Protein AF-A0A386JM61-F1 (afdb_monomer_lite)

InterPro domains:
  IPR005798 Cytochrome b/b6, C-terminal [PF00032] (65-115)
  IPR005798 Cytochrome b/b6, C-terminal [PS51003] (65-138)
  IPR005870 Cytochrome b6/f complex, subunit IV [PIRSF000033] (1-115)
  IPR005870 Cytochrome b6/f complex, subunit IV [TIGR01156] (1-115)
  IPR036150 Cytochrome b/b6, C-terminal domain superfamily [SSF81648] (3-118)
  IPR048260 Cytochrome b/b6, C-terminal domain, eukaryotic/bacterial [cd00290] (14-118)

pLDDT: mean 84.71, std 15.36, range [42.16, 97.81]

Organism: NCBI:txid2364992

Sequence (138 aa):
MAVTKKPDLSDPILRAKLAKGMGHNYYGEPAWPNDLLYMFPVVILGTFACVIGLAVLDPAVIGEPANPFATPLEILPEWYFYPVFQILRTVPNKLLGVVLMAGVPAGLLFVPFIECGWLPSDCFPLGEPSAYYFISKF

Secondary structure (DSSP, 8-state):
----BPP-TT-HHHHHHHTTT--TTSSBS-IIIIIIIIIHHHHHHHHHHHHHHHHHHSPPPP-PPP-TT---S-----GGGHHHHHHHHH-S-HHHHHHHHHHHHHHHHHHHHHH--SSTT--S-TTHHHHHHHHHH-

Radius of gyration: 24.18 Å; chains: 1; bounding box: 52×32×60 Å

Structure (mmCIF, N/CA/C/O backbone):
data_AF-A0A386JM61-F1
#
_entry.id   AF-A0A386JM61-F1
#
loop_
_atom_site.group_PDB
_atom_site.id
_atom_site.type_symbol
_atom_site.label_atom_id
_atom_site.label_alt_id
_atom_site.label_comp_id
_atom_site.label_asym_id
_atom_site.label_entity_id
_atom_site.label_seq_id
_atom_site.pdbx_PDB_ins_code
_atom_site.Cartn_x
_atom_site.Cartn_y
_atom_site.Cartn_z
_atom_site.occupancy
_atom_site.B_iso_or_equiv
_atom_site.auth_seq_id
_atom_site.auth_comp_id
_atom_site.auth_asym_id
_atom_site.auth_atom_id
_atom_site.pdbx_PDB_model_num
ATOM 1 N N . MET A 1 1 ? 11.712 -17.528 -27.535 1.00 56.19 1 MET A N 1
ATOM 2 C CA . MET A 1 1 ? 12.686 -16.419 -27.638 1.00 56.19 1 MET A CA 1
ATOM 3 C C . MET A 1 1 ? 11.899 -15.136 -27.804 1.00 56.19 1 MET A C 1
ATOM 5 O O . MET A 1 1 ? 11.079 -15.085 -28.712 1.00 56.19 1 MET A O 1
ATOM 9 N N . ALA A 1 2 ? 12.081 -14.164 -26.913 1.00 74.62 2 ALA A N 1
ATOM 10 C CA . ALA A 1 2 ? 11.389 -12.882 -26.993 1.00 74.62 2 ALA A CA 1
ATOM 11 C C . ALA A 1 2 ? 12.017 -11.965 -28.056 1.00 74.62 2 ALA A C 1
ATOM 13 O O . ALA A 1 2 ? 13.222 -12.037 -28.312 1.00 74.62 2 ALA A O 1
ATOM 14 N N . VAL A 1 3 ? 11.202 -11.108 -28.678 1.00 82.62 3 VAL A N 1
ATOM 15 C CA . VAL A 1 3 ? 11.671 -10.088 -29.626 1.00 82.62 3 VAL A CA 1
ATOM 16 C C . VAL A 1 3 ? 12.240 -8.924 -28.820 1.00 82.62 3 VAL A C 1
ATOM 18 O O . VAL A 1 3 ? 11.495 -8.080 -28.329 1.00 82.62 3 VAL A O 1
ATOM 21 N N . THR A 1 4 ? 13.563 -8.889 -28.666 1.00 87.50 4 THR A N 1
ATOM 22 C CA . THR A 1 4 ? 14.254 -7.844 -27.904 1.00 87.50 4 THR A CA 1
ATOM 23 C C . THR A 1 4 ? 14.953 -6.854 -28.834 1.00 87.50 4 THR A C 1
ATOM 25 O O . THR A 1 4 ? 15.740 -7.222 -29.709 1.00 87.50 4 THR A O 1
ATOM 28 N N . LYS A 1 5 ? 14.679 -5.560 -28.647 1.00 90.69 5 LYS A N 1
ATOM 29 C CA . LYS A 1 5 ? 15.377 -4.464 -29.327 1.00 90.69 5 LYS A CA 1
ATOM 30 C C . LYS A 1 5 ? 16.624 -4.084 -28.529 1.00 90.69 5 LYS A C 1
ATOM 32 O O . LYS A 1 5 ? 16.524 -3.746 -27.352 1.00 90.69 5 LYS A O 1
ATOM 37 N N . LYS A 1 6 ? 17.798 -4.091 -29.166 1.00 91.25 6 LYS A N 1
ATOM 38 C CA . LYS A 1 6 ? 19.047 -3.606 -28.550 1.00 91.25 6 LYS A CA 1
ATOM 39 C C . LYS A 1 6 ? 19.075 -2.066 -28.486 1.00 91.25 6 LYS A C 1
ATOM 41 O O . LYS A 1 6 ? 18.462 -1.423 -29.340 1.00 91.25 6 LYS A O 1
ATOM 46 N N . PRO A 1 7 ? 19.771 -1.463 -27.504 1.00 91.81 7 PRO A N 1
ATOM 47 C CA . PRO A 1 7 ? 19.937 -0.012 -27.439 1.00 91.81 7 PRO A CA 1
ATOM 48 C C . PRO A 1 7 ? 20.744 0.511 -28.632 1.00 91.81 7 PRO A C 1
ATOM 50 O O . PRO A 1 7 ? 21.794 -0.039 -28.965 1.00 91.81 7 PRO A O 1
ATOM 53 N N . ASP A 1 8 ? 20.270 1.593 -29.249 1.00 92.69 8 ASP A N 1
ATOM 54 C CA . ASP A 1 8 ? 20.975 2.266 -30.340 1.00 92.69 8 ASP A CA 1
ATOM 55 C C . ASP A 1 8 ? 21.958 3.305 -29.787 1.00 92.69 8 ASP A C 1
ATOM 57 O O . ASP A 1 8 ? 21.623 4.464 -29.551 1.00 92.69 8 ASP A O 1
ATOM 61 N N . LEU A 1 9 ? 23.197 2.873 -29.558 1.00 91.12 9 LEU A N 1
ATOM 62 C CA . LEU A 1 9 ? 24.258 3.739 -29.041 1.00 91.12 9 LEU A CA 1
ATOM 63 C C . LEU A 1 9 ? 24.813 4.709 -30.093 1.00 91.12 9 LEU A C 1
ATOM 65 O O . LEU A 1 9 ? 25.674 5.522 -29.762 1.00 91.12 9 LEU A O 1
ATOM 69 N N . SER A 1 10 ? 24.360 4.631 -31.346 1.00 91.19 10 SER A N 1
ATOM 70 C CA . SER A 1 10 ? 24.749 5.597 -32.372 1.00 91.19 10 SER A CA 1
ATOM 71 C C . SER A 1 10 ? 23.943 6.897 -32.279 1.00 91.19 10 SER A C 1
ATOM 73 O O . SER A 1 10 ? 24.452 7.947 -32.670 1.00 91.19 10 SER A O 1
ATOM 75 N N . ASP A 1 11 ? 22.746 6.862 -31.678 1.00 92.25 11 ASP A N 1
ATOM 76 C CA . ASP A 1 11 ? 21.894 8.037 -31.493 1.00 92.25 11 ASP A CA 1
ATOM 77 C C . ASP A 1 11 ? 22.429 8.961 -30.372 1.00 92.25 11 ASP A C 1
ATOM 79 O O . ASP A 1 11 ? 22.442 8.580 -29.188 1.00 92.25 11 ASP A O 1
ATOM 83 N N . PRO A 1 12 ? 22.846 10.204 -30.693 1.00 93.00 12 PRO A N 1
ATOM 84 C CA . PRO A 1 12 ? 23.318 11.153 -29.689 1.00 93.00 12 PRO A CA 1
ATOM 85 C C . PRO A 1 12 ? 22.228 11.542 -28.677 1.00 93.00 12 PRO A C 1
ATOM 87 O O . PRO A 1 12 ? 22.556 11.855 -27.529 1.00 93.00 12 PRO A O 1
ATOM 90 N N . ILE A 1 13 ? 20.944 11.493 -29.052 1.00 92.81 13 ILE A N 1
ATOM 91 C CA . ILE A 1 13 ? 19.823 11.831 -28.164 1.00 92.81 13 ILE A CA 1
ATOM 92 C C . ILE A 1 13 ? 19.669 10.760 -27.085 1.00 92.81 13 ILE A C 1
ATOM 94 O O . ILE A 1 13 ? 19.554 11.094 -25.901 1.00 92.81 13 ILE A O 1
ATOM 98 N N . LEU A 1 14 ? 19.698 9.479 -27.466 1.00 91.31 14 LEU A N 1
ATOM 99 C CA . LEU A 1 14 ? 19.626 8.380 -26.505 1.00 91.31 14 LEU A CA 1
ATOM 100 C C . LEU A 1 14 ? 20.818 8.416 -25.544 1.00 91.31 14 LEU A C 1
ATOM 102 O O . LEU A 1 14 ? 20.624 8.323 -24.334 1.00 91.31 14 LEU A O 1
ATOM 106 N N . ARG A 1 15 ? 22.036 8.650 -26.045 1.00 90.75 15 ARG A N 1
ATOM 107 C CA . ARG A 1 15 ? 23.230 8.786 -25.193 1.00 90.75 15 ARG A CA 1
ATOM 108 C C . ARG A 1 15 ? 23.118 9.935 -24.194 1.00 90.75 15 ARG A C 1
ATOM 110 O O . ARG A 1 15 ? 23.462 9.755 -23.029 1.00 90.75 15 ARG A O 1
ATOM 117 N N . ALA A 1 16 ? 22.611 11.090 -24.623 1.00 92.69 16 ALA A N 1
ATOM 118 C CA . ALA A 1 16 ? 22.400 12.231 -23.737 1.00 92.69 16 ALA A CA 1
ATOM 119 C C . ALA A 1 16 ? 21.347 11.948 -22.649 1.00 92.69 16 ALA A C 1
ATOM 121 O O . ALA A 1 16 ? 21.473 12.452 -21.533 1.00 92.69 16 ALA A O 1
ATOM 122 N N . LYS A 1 17 ? 20.321 11.138 -22.947 1.00 90.38 17 LYS A N 1
ATOM 123 C CA . LYS A 1 17 ? 19.325 10.690 -21.958 1.00 90.38 17 LYS A CA 1
ATOM 124 C C . LYS A 1 17 ? 19.908 9.669 -20.983 1.00 90.38 17 LYS A C 1
ATOM 126 O O . LYS A 1 17 ? 19.737 9.840 -19.779 1.00 90.38 17 LYS A O 1
ATOM 131 N N . LEU A 1 18 ? 20.653 8.685 -21.487 1.00 90.69 18 LEU A N 1
ATOM 132 C CA . LEU A 1 18 ? 21.302 7.657 -20.668 1.00 90.69 18 LEU A CA 1
ATOM 133 C C . LEU A 1 18 ? 22.330 8.259 -19.705 1.00 90.69 18 LEU A C 1
ATOM 135 O O . LEU A 1 18 ? 22.380 7.863 -18.547 1.00 90.69 18 LEU A O 1
ATOM 139 N N . ALA A 1 19 ? 23.081 9.279 -20.136 1.00 89.75 19 ALA A N 1
ATOM 140 C CA . ALA A 1 19 ? 24.005 10.015 -19.268 1.00 89.75 19 ALA A CA 1
ATOM 141 C C . ALA A 1 19 ? 23.312 10.710 -18.079 1.00 89.75 19 ALA A C 1
ATOM 143 O O . ALA A 1 19 ? 23.964 11.029 -17.090 1.00 89.75 19 ALA A O 1
ATOM 144 N N . LYS A 1 20 ? 21.995 10.938 -18.165 1.00 89.69 20 LYS A N 1
ATOM 145 C CA . LYS A 1 20 ? 21.159 11.491 -17.091 1.00 89.69 20 LYS A CA 1
ATOM 146 C C . LYS A 1 20 ? 20.358 10.414 -16.339 1.00 89.69 20 LYS A C 1
ATOM 148 O O . LYS A 1 20 ? 19.429 10.766 -15.622 1.00 89.69 20 LYS A O 1
ATOM 153 N N . GLY A 1 21 ? 20.646 9.125 -16.546 1.00 87.00 21 GLY A N 1
ATOM 154 C CA . GLY A 1 21 ? 19.888 8.009 -15.958 1.00 87.00 21 GLY A CA 1
ATOM 155 C C . GLY A 1 21 ? 18.477 7.824 -16.536 1.00 87.00 21 GLY A C 1
ATOM 156 O O . GLY A 1 21 ? 17.626 7.197 -15.914 1.00 87.00 21 GLY A O 1
ATOM 157 N N . MET A 1 22 ? 18.194 8.392 -17.712 1.00 87.31 22 MET A N 1
ATOM 158 C CA . MET A 1 22 ? 16.891 8.322 -18.382 1.00 87.31 22 MET A CA 1
ATOM 159 C C . MET A 1 22 ? 16.977 7.542 -19.700 1.00 87.31 22 MET A C 1
ATOM 161 O O . MET A 1 22 ? 18.050 7.316 -20.247 1.00 87.31 22 MET A O 1
ATOM 165 N N . GLY A 1 23 ? 15.829 7.193 -20.286 1.00 88.62 23 GLY A N 1
ATOM 166 C CA . GLY A 1 23 ? 15.785 6.574 -21.618 1.00 88.62 23 GLY A CA 1
ATOM 167 C C . GLY A 1 23 ? 16.005 5.057 -21.625 1.00 88.62 23 GLY A C 1
ATOM 168 O O . GLY A 1 23 ? 16.200 4.464 -22.685 1.00 88.62 23 GLY A O 1
ATOM 169 N N . HIS A 1 24 ? 15.912 4.408 -20.465 1.00 89.56 24 HIS A N 1
ATOM 170 C CA . HIS A 1 24 ? 15.953 2.947 -20.349 1.00 89.56 24 HIS A CA 1
ATOM 171 C C . HIS A 1 24 ? 14.727 2.236 -20.956 1.00 89.56 24 HIS A C 1
ATOM 173 O O . HIS A 1 24 ? 14.717 1.020 -21.081 1.00 89.56 24 HIS A O 1
ATOM 179 N N . ASN A 1 25 ? 13.721 2.990 -21.406 1.00 90.31 25 ASN A N 1
ATOM 180 C CA . ASN A 1 25 ? 12.517 2.503 -22.082 1.00 90.31 25 ASN A CA 1
ATOM 181 C C . ASN A 1 25 ? 12.638 2.410 -23.622 1.00 90.31 25 ASN A C 1
ATOM 183 O O . ASN A 1 25 ? 11.673 2.045 -24.287 1.00 90.31 25 ASN A O 1
ATOM 187 N N . TYR A 1 26 ? 13.778 2.786 -24.221 1.00 88.81 26 TYR A N 1
ATOM 188 C CA . TYR A 1 26 ? 13.959 2.811 -25.689 1.00 88.81 26 TYR A CA 1
ATOM 189 C C . TYR A 1 26 ? 14.429 1.480 -26.300 1.00 88.81 26 TYR A C 1
ATOM 191 O O . TYR A 1 26 ? 14.502 1.347 -27.532 1.00 88.81 26 TYR A O 1
ATOM 199 N N . TYR A 1 27 ? 14.764 0.518 -25.449 1.00 89.94 27 TYR A N 1
ATOM 200 C CA . TYR A 1 27 ? 15.270 -0.808 -25.780 1.00 89.94 27 TYR A CA 1
ATOM 201 C C . TYR A 1 27 ? 14.588 -1.852 -24.886 1.00 89.94 27 TYR A C 1
ATOM 203 O O . TYR A 1 27 ? 13.923 -1.497 -23.918 1.00 89.94 27 TYR A O 1
ATOM 211 N N . GLY A 1 28 ? 14.751 -3.133 -25.213 1.00 91.50 28 GLY A N 1
ATOM 212 C CA . GLY A 1 28 ? 14.042 -4.235 -24.563 1.00 91.50 28 GLY A CA 1
ATOM 213 C C . GLY A 1 28 ? 12.854 -4.721 -25.388 1.00 91.50 28 GLY A C 1
ATOM 214 O O . GLY A 1 28 ? 12.884 -4.673 -26.622 1.00 91.50 28 GLY A O 1
ATOM 215 N N . GLU A 1 29 ? 11.837 -5.239 -24.712 1.00 90.81 29 GLU A N 1
ATOM 216 C CA . GLU A 1 29 ? 10.622 -5.729 -25.358 1.00 90.81 29 GLU A CA 1
ATOM 217 C C . GLU A 1 29 ? 9.670 -4.565 -25.686 1.00 90.81 29 GLU A C 1
ATOM 219 O O . GLU A 1 29 ? 9.564 -3.610 -24.912 1.00 90.81 29 GLU A O 1
ATOM 224 N N . PRO A 1 30 ? 8.981 -4.589 -26.840 1.00 91.06 30 PRO A N 1
ATOM 225 C CA . PRO A 1 30 ? 7.966 -3.589 -27.142 1.00 91.06 30 PRO A CA 1
ATOM 226 C C . PRO A 1 30 ? 6.819 -3.645 -26.127 1.00 91.06 30 PRO A C 1
ATOM 228 O O . PRO A 1 30 ? 6.104 -4.642 -26.055 1.00 91.06 30 PRO A O 1
ATOM 231 N N . ALA A 1 31 ? 6.594 -2.548 -25.400 1.00 90.50 31 ALA A N 1
ATOM 232 C CA . ALA A 1 31 ? 5.500 -2.459 -24.428 1.00 90.50 31 ALA A CA 1
ATOM 233 C C . ALA A 1 31 ? 4.127 -2.735 -25.070 1.00 90.50 31 ALA A C 1
ATOM 235 O O . ALA A 1 31 ? 3.274 -3.400 -24.486 1.00 90.50 31 ALA A O 1
ATOM 236 N N . TRP A 1 32 ? 3.924 -2.258 -26.302 1.00 90.88 32 TRP A N 1
ATOM 237 C CA . TRP A 1 32 ? 2.761 -2.597 -27.115 1.00 90.88 32 TRP A CA 1
ATOM 238 C C . TRP A 1 32 ? 3.139 -3.588 -28.226 1.00 90.88 32 TRP A C 1
ATOM 240 O O . TRP A 1 32 ? 4.110 -3.331 -28.943 1.00 90.88 32 TRP A O 1
ATOM 250 N N . PRO A 1 33 ? 2.356 -4.659 -28.455 1.00 93.06 33 PRO A N 1
ATOM 251 C CA . PRO A 1 33 ? 1.199 -5.112 -27.671 1.00 93.06 33 PRO A CA 1
ATOM 252 C C . PRO A 1 33 ? 1.576 -6.029 -26.490 1.00 93.06 33 PRO A C 1
ATOM 254 O O . PRO A 1 33 ? 0.707 -6.363 -25.691 1.00 93.06 33 PRO A O 1
ATOM 257 N N . ASN A 1 34 ? 2.840 -6.451 -26.387 1.00 91.25 34 ASN A N 1
ATOM 258 C CA . ASN A 1 34 ? 3.241 -7.602 -25.573 1.00 91.25 34 ASN A CA 1
ATOM 259 C C . ASN A 1 34 ? 2.892 -7.454 -24.086 1.00 91.25 34 ASN A C 1
ATOM 261 O O . ASN A 1 34 ? 2.201 -8.309 -23.537 1.00 91.25 34 ASN A O 1
ATOM 265 N N . ASP A 1 35 ? 3.292 -6.351 -23.459 1.00 91.50 35 ASP A N 1
ATOM 266 C CA . ASP A 1 35 ? 3.003 -6.127 -22.042 1.00 91.50 35 ASP A CA 1
ATOM 267 C C . ASP A 1 35 ? 1.615 -5.519 -21.847 1.00 91.50 35 ASP A C 1
ATOM 269 O O . ASP A 1 35 ? 0.787 -6.044 -21.104 1.00 91.50 35 ASP A O 1
ATOM 273 N N . LEU A 1 36 ? 1.330 -4.427 -22.556 1.00 93.69 36 LEU A N 1
ATOM 274 C CA . LEU A 1 36 ? 0.130 -3.626 -22.324 1.00 93.69 36 LEU A CA 1
ATOM 275 C C . LEU A 1 36 ? -1.165 -4.342 -22.708 1.00 93.69 36 LEU A C 1
ATOM 277 O O . LEU A 1 36 ? -2.178 -4.160 -22.038 1.00 93.69 36 LEU A O 1
ATOM 281 N N . LEU A 1 37 ? -1.165 -5.114 -23.796 1.00 94.06 37 LEU A N 1
ATOM 282 C CA . LEU A 1 37 ? -2.382 -5.763 -24.281 1.00 94.06 37 LEU A CA 1
ATOM 283 C C . LEU A 1 37 ? -2.508 -7.201 -23.786 1.00 94.06 37 LEU A C 1
ATOM 285 O O . LEU A 1 37 ? -3.626 -7.652 -23.564 1.00 94.06 37 LEU A O 1
ATOM 289 N N . TYR A 1 38 ? -1.401 -7.928 -23.615 1.00 92.31 38 TYR A N 1
ATOM 290 C CA . TYR A 1 38 ? -1.470 -9.332 -23.205 1.00 92.31 38 TYR A CA 1
ATOM 291 C C . TYR A 1 38 ? -1.194 -9.524 -21.715 1.00 92.31 38 TYR A C 1
ATOM 293 O O . TYR A 1 38 ? -2.007 -10.143 -21.032 1.00 92.31 38 TYR A O 1
ATOM 301 N N . MET A 1 39 ? -0.106 -8.969 -21.176 1.00 92.44 39 MET A N 1
ATOM 302 C CA . MET A 1 39 ? 0.246 -9.192 -19.768 1.00 92.44 39 MET A CA 1
ATOM 303 C C . MET A 1 39 ? -0.645 -8.409 -18.800 1.00 92.44 39 MET A C 1
ATOM 305 O O . MET A 1 39 ? -1.083 -8.957 -17.787 1.00 92.44 39 MET A O 1
ATOM 309 N N . PHE A 1 40 ? -0.958 -7.147 -19.098 1.00 96.88 40 PHE A N 1
ATOM 310 C CA . PHE A 1 40 ? -1.713 -6.293 -18.176 1.00 96.88 40 PHE A CA 1
ATOM 311 C C . PHE A 1 40 ? -3.122 -6.837 -17.903 1.00 96.88 40 PHE A C 1
ATOM 313 O O . PHE A 1 40 ? -3.475 -6.949 -16.727 1.00 96.88 40 PHE A O 1
ATOM 320 N N . PRO A 1 41 ? -3.924 -7.253 -18.906 1.00 96.69 41 PRO A N 1
ATOM 321 C CA . PRO A 1 41 ? -5.234 -7.838 -18.631 1.00 96.69 41 PRO A CA 1
ATOM 322 C C . PRO A 1 41 ? -5.161 -9.137 -17.833 1.00 96.69 41 PRO A C 1
ATOM 324 O O . PRO A 1 41 ? -6.034 -9.374 -17.008 1.00 96.69 41 PRO A O 1
ATOM 327 N N . VAL A 1 42 ? -4.123 -9.958 -18.023 1.00 96.94 42 VAL A N 1
ATOM 328 C CA . VAL A 1 42 ? -3.936 -11.186 -17.232 1.00 96.94 42 VAL A CA 1
ATOM 329 C C . VAL A 1 42 ? -3.714 -10.851 -15.758 1.00 96.94 42 VAL A C 1
ATOM 331 O O . VAL A 1 42 ? -4.357 -11.447 -14.896 1.00 96.94 42 VAL A O 1
ATOM 334 N N . VAL A 1 43 ? -2.866 -9.864 -15.458 1.00 97.31 43 VAL A N 1
ATOM 335 C CA . VAL A 1 43 ? -2.635 -9.408 -14.078 1.00 97.31 43 VAL A CA 1
ATOM 336 C C . VAL A 1 43 ? -3.906 -8.807 -13.483 1.00 97.31 43 VAL A C 1
ATOM 338 O O . VAL A 1 43 ? -4.269 -9.147 -12.361 1.00 97.31 43 VAL A O 1
ATOM 341 N N . ILE A 1 44 ? -4.605 -7.956 -14.237 1.00 97.56 44 ILE A N 1
ATOM 342 C CA . ILE A 1 44 ? -5.853 -7.318 -13.801 1.00 97.56 44 ILE A CA 1
ATOM 343 C C . ILE A 1 44 ? -6.912 -8.381 -13.494 1.00 97.56 44 ILE A C 1
ATOM 345 O O . ILE A 1 44 ? -7.450 -8.423 -12.394 1.00 97.56 44 ILE A O 1
ATOM 349 N N . LEU A 1 45 ? -7.202 -9.274 -14.438 1.00 97.56 45 LEU A N 1
ATOM 350 C CA . LEU A 1 45 ? -8.222 -10.303 -14.247 1.00 97.56 45 LEU A CA 1
ATOM 351 C C . LEU A 1 45 ? -7.835 -11.283 -13.137 1.00 97.56 45 LEU A C 1
ATOM 353 O O . LEU A 1 45 ? -8.706 -11.703 -12.381 1.00 97.56 45 LEU A O 1
ATOM 357 N N . GLY A 1 46 ? -6.546 -11.604 -12.996 1.00 97.50 46 GLY A N 1
ATOM 358 C CA . GLY A 1 46 ? -6.039 -12.441 -11.912 1.00 97.50 46 GLY A CA 1
ATOM 359 C C . GLY A 1 46 ? -6.259 -11.818 -10.533 1.00 97.50 46 GLY A C 1
ATOM 360 O O . GLY A 1 46 ? -6.796 -12.477 -9.644 1.00 97.50 46 GLY A O 1
ATOM 361 N N . THR A 1 47 ? -5.912 -10.540 -10.349 1.00 97.81 47 THR A N 1
ATOM 362 C CA . THR A 1 47 ? -6.130 -9.851 -9.067 1.00 97.81 47 THR A CA 1
ATOM 363 C C . THR A 1 47 ? -7.616 -9.700 -8.754 1.00 97.81 47 THR A C 1
ATOM 365 O O . THR A 1 47 ? -8.028 -9.996 -7.633 1.00 97.81 47 THR A O 1
ATOM 368 N N . PHE A 1 48 ? -8.442 -9.339 -9.741 1.00 97.81 48 PHE A N 1
ATOM 369 C CA . PHE A 1 48 ? -9.894 -9.277 -9.569 1.00 97.81 48 PHE A CA 1
ATOM 370 C C . PHE A 1 48 ? -10.497 -10.636 -9.209 1.00 97.81 48 PHE A C 1
ATOM 372 O O . PHE A 1 48 ? -11.318 -10.705 -8.296 1.00 97.81 48 PHE A O 1
ATOM 379 N N . ALA A 1 49 ? -10.083 -11.716 -9.874 1.00 97.62 49 ALA A N 1
ATOM 380 C CA . ALA A 1 49 ? -10.567 -13.059 -9.574 1.00 97.62 49 ALA A CA 1
ATOM 381 C C . ALA A 1 49 ? -10.238 -13.471 -8.132 1.00 97.62 49 ALA A C 1
ATOM 383 O O . ALA A 1 49 ? -11.106 -14.007 -7.447 1.00 97.62 49 ALA A O 1
ATOM 384 N N . CYS A 1 50 ? -9.031 -13.168 -7.645 1.00 96.88 50 CYS A N 1
ATOM 385 C CA . CYS A 1 50 ? -8.654 -13.422 -6.254 1.00 96.88 50 CYS A CA 1
ATOM 386 C C . CYS A 1 50 ? -9.507 -12.614 -5.265 1.00 96.88 50 CYS A C 1
ATOM 388 O O . CYS A 1 50 ? -10.009 -13.179 -4.296 1.00 96.88 50 CYS A O 1
ATOM 390 N N . VAL A 1 51 ? -9.707 -11.315 -5.512 1.00 97.56 51 VAL A N 1
ATOM 391 C CA . VAL A 1 51 ? -10.508 -10.445 -4.631 1.00 97.56 51 VAL A CA 1
ATOM 392 C C . VAL A 1 51 ? -11.971 -10.890 -4.592 1.00 97.56 51 VAL A C 1
ATOM 394 O O . VAL A 1 51 ? -12.545 -11.005 -3.512 1.00 97.56 51 VAL A O 1
ATOM 397 N N . ILE A 1 52 ? -12.568 -11.195 -5.748 1.00 97.12 52 ILE A N 1
ATOM 398 C CA . ILE A 1 52 ? -13.946 -11.701 -5.834 1.00 97.12 52 ILE A CA 1
ATOM 399 C C . ILE A 1 52 ? -14.051 -13.073 -5.165 1.00 97.12 52 ILE A C 1
ATOM 401 O O . ILE A 1 52 ? -14.994 -13.315 -4.419 1.00 97.12 52 ILE A O 1
ATOM 405 N N . GLY A 1 53 ? -13.076 -13.956 -5.396 1.00 96.81 53 GLY A N 1
ATOM 406 C CA . GLY A 1 53 ? -13.016 -15.268 -4.759 1.00 96.81 53 GLY A CA 1
ATOM 407 C C . GLY A 1 53 ? -13.027 -15.163 -3.235 1.00 96.81 53 GLY A C 1
ATOM 408 O O . GLY A 1 53 ? -13.843 -15.817 -2.593 1.00 96.81 53 GLY A O 1
ATOM 409 N N . LEU A 1 54 ? -12.193 -14.292 -2.659 1.00 97.00 54 LEU A N 1
ATOM 410 C CA . LEU A 1 54 ? -12.181 -14.037 -1.216 1.00 97.00 54 LEU A CA 1
ATOM 411 C C . LEU A 1 54 ? -13.507 -13.446 -0.724 1.00 97.00 54 LEU A C 1
ATOM 413 O O . LEU A 1 54 ? -14.050 -13.941 0.253 1.00 97.00 54 LEU A O 1
ATOM 417 N N . ALA A 1 55 ? -14.069 -12.460 -1.427 1.00 95.94 55 ALA A N 1
ATOM 418 C CA . ALA A 1 55 ? -15.327 -11.823 -1.029 1.00 95.94 55 ALA A CA 1
ATOM 419 C C . ALA A 1 55 ? -16.536 -12.778 -1.042 1.00 95.94 55 ALA A C 1
ATOM 421 O O . ALA A 1 55 ? -17.479 -12.589 -0.277 1.00 95.94 55 ALA A O 1
ATOM 422 N N . VAL A 1 56 ? -16.528 -13.787 -1.921 1.00 96.56 56 VAL A N 1
ATOM 423 C CA . VAL A 1 56 ? -17.581 -14.814 -1.985 1.00 96.56 56 VAL A CA 1
ATOM 424 C C . VAL A 1 56 ? -17.376 -15.895 -0.923 1.00 96.56 56 VAL A C 1
ATOM 426 O O . VAL A 1 56 ? -18.355 -16.365 -0.346 1.00 96.56 56 VAL A O 1
ATOM 429 N N . LEU A 1 57 ? -16.129 -16.312 -0.684 1.00 97.50 57 LEU A N 1
ATOM 430 C CA . LEU A 1 57 ? -15.811 -17.374 0.274 1.00 97.50 57 LEU A CA 1
ATOM 431 C C . LEU A 1 57 ? -15.868 -16.901 1.734 1.00 97.50 57 LEU A C 1
ATOM 433 O O . LEU A 1 57 ? -16.197 -17.704 2.603 1.00 97.50 57 LEU A O 1
ATOM 437 N N . ASP A 1 58 ? -15.574 -15.627 1.991 1.00 95.56 58 ASP A N 1
ATOM 438 C CA . ASP A 1 58 ? -15.602 -15.000 3.314 1.00 95.56 58 ASP A CA 1
ATOM 439 C C . ASP A 1 58 ? -16.276 -13.614 3.230 1.00 95.56 58 ASP A C 1
ATOM 441 O O . ASP A 1 58 ? -15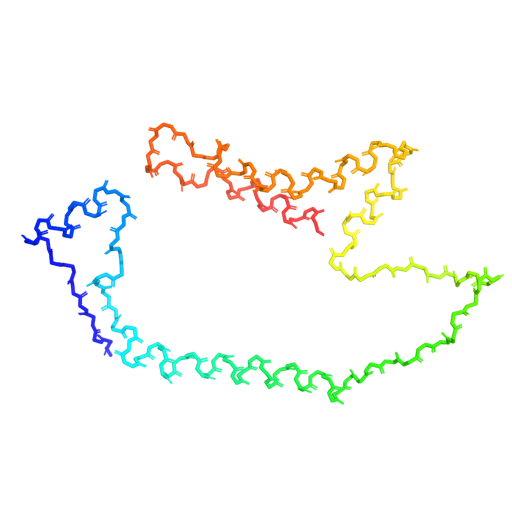.610 -12.584 3.071 1.00 95.56 58 ASP A O 1
ATOM 445 N N . PRO A 1 59 ? -17.622 -13.566 3.234 1.00 94.69 59 PRO A N 1
ATOM 446 C CA . PRO A 1 59 ? -18.353 -12.314 3.114 1.00 94.69 59 PRO A CA 1
ATOM 447 C C . PRO A 1 59 ? -18.191 -11.449 4.370 1.00 94.69 59 PRO A C 1
ATOM 449 O O . PRO A 1 59 ? -18.170 -11.941 5.497 1.00 94.69 59 PRO A O 1
ATOM 452 N N . ALA A 1 60 ? -18.155 -10.128 4.179 1.00 93.25 60 ALA A N 1
ATOM 453 C CA . ALA A 1 60 ? -18.009 -9.179 5.278 1.00 93.25 60 ALA A CA 1
ATOM 454 C C . ALA A 1 60 ? -19.145 -9.304 6.311 1.00 93.25 60 ALA A C 1
ATOM 456 O O . ALA A 1 60 ? -20.331 -9.277 5.972 1.00 93.25 60 ALA A O 1
ATOM 457 N N . VAL A 1 61 ? -18.771 -9.390 7.588 1.00 91.62 61 VAL A N 1
ATOM 458 C CA . VAL A 1 61 ? -19.710 -9.465 8.712 1.00 91.62 61 VAL A CA 1
ATOM 459 C C . VAL A 1 61 ? -20.229 -8.067 9.050 1.00 91.62 61 VAL A C 1
ATOM 461 O O . VAL A 1 61 ? -19.459 -7.114 9.168 1.00 91.62 61 VAL A O 1
ATOM 464 N N . ILE A 1 62 ? -21.542 -7.940 9.239 1.00 90.56 62 ILE A N 1
ATOM 465 C CA . ILE A 1 62 ? -22.171 -6.705 9.720 1.00 90.56 62 ILE A CA 1
ATOM 466 C C . ILE A 1 62 ? -22.184 -6.740 11.251 1.00 90.56 62 ILE A C 1
ATOM 468 O O . ILE A 1 62 ? -22.735 -7.665 11.846 1.00 90.56 62 ILE A O 1
ATOM 472 N N . GLY A 1 63 ? -21.559 -5.741 11.877 1.00 87.75 63 GLY A N 1
ATOM 473 C CA . GLY A 1 63 ? -21.511 -5.593 13.332 1.00 87.75 63 GLY A CA 1
ATOM 474 C C . GLY A 1 63 ? -22.767 -4.959 13.939 1.00 87.75 63 GLY A C 1
ATOM 475 O O . GLY A 1 63 ? -23.698 -4.556 13.241 1.00 87.75 63 GLY A O 1
ATOM 476 N N . GLU A 1 64 ? -22.771 -4.849 15.267 1.00 89.94 64 GLU A N 1
ATOM 477 C CA . GLU A 1 64 ? -23.822 -4.167 16.027 1.00 89.94 64 GLU A CA 1
ATOM 478 C C . GLU A 1 64 ? -23.832 -2.647 15.761 1.00 89.94 64 GLU A C 1
ATOM 480 O O . GLU A 1 64 ? -22.788 -2.058 15.455 1.00 89.94 64 GLU A O 1
ATOM 485 N N . PRO A 1 65 ? -24.994 -1.975 15.879 1.00 89.94 65 PRO A N 1
ATOM 486 C CA . PRO A 1 65 ? -25.064 -0.524 15.746 1.00 89.94 65 PRO A CA 1
ATOM 487 C C . PRO A 1 65 ? -24.220 0.175 16.821 1.00 89.94 65 PRO A C 1
ATOM 489 O O . PRO A 1 65 ? -24.148 -0.263 17.968 1.00 89.94 65 PRO A O 1
ATOM 492 N N . ALA A 1 66 ? -23.607 1.304 16.457 1.00 90.50 66 ALA A N 1
ATOM 493 C CA . ALA A 1 66 ? -22.734 2.051 17.355 1.00 90.50 66 ALA A CA 1
ATOM 494 C C . ALA A 1 66 ? -23.475 2.524 18.620 1.00 90.50 66 ALA A C 1
ATOM 496 O O . ALA A 1 66 ? -24.508 3.192 18.536 1.00 90.50 66 ALA A O 1
ATOM 497 N N . ASN A 1 67 ? -22.907 2.229 19.791 1.00 93.25 67 ASN A N 1
ATOM 498 C CA . ASN A 1 67 ? -23.425 2.663 21.085 1.00 93.25 67 ASN A CA 1
ATOM 499 C C . ASN A 1 67 ? -22.365 3.493 21.835 1.00 93.25 67 ASN A C 1
ATOM 501 O O . ASN A 1 67 ? -21.336 2.944 22.225 1.00 93.25 67 ASN A O 1
ATOM 505 N N . PRO A 1 68 ? -22.595 4.794 22.095 1.00 92.00 68 PRO A N 1
ATOM 506 C CA . PRO A 1 68 ? -21.614 5.644 22.772 1.00 92.00 68 PRO A CA 1
ATOM 507 C C . PRO A 1 68 ? -21.412 5.305 24.259 1.00 92.00 68 PRO A C 1
ATOM 509 O O . PRO A 1 68 ? -20.432 5.753 24.849 1.00 92.00 68 PRO A O 1
ATOM 512 N N . PHE A 1 69 ? -22.317 4.539 24.879 1.00 92.69 69 PHE A N 1
ATOM 513 C CA . PHE A 1 69 ? -22.253 4.185 26.302 1.00 92.69 69 PHE A CA 1
ATOM 514 C C . PHE A 1 69 ? -21.689 2.784 26.568 1.00 92.69 69 PHE A C 1
ATOM 516 O O . PHE A 1 69 ? -21.550 2.400 27.728 1.00 92.69 69 PHE A O 1
ATOM 523 N N . ALA A 1 70 ? -21.362 2.023 25.522 1.00 88.62 70 ALA A N 1
ATOM 524 C CA . ALA A 1 70 ? -20.825 0.674 25.643 1.00 88.62 70 ALA A CA 1
ATOM 525 C C . ALA A 1 70 ? -19.564 0.524 24.783 1.00 88.62 70 ALA A C 1
ATOM 527 O O . ALA A 1 70 ? -19.630 0.541 23.557 1.00 88.62 70 ALA A O 1
ATOM 528 N N . THR A 1 71 ? -18.407 0.365 25.429 1.00 88.44 71 THR A N 1
ATOM 529 C CA . THR A 1 71 ? -17.142 0.050 24.751 1.00 88.44 71 THR A CA 1
ATOM 530 C C . THR A 1 71 ? -16.970 -1.468 24.640 1.00 88.44 71 THR A C 1
ATOM 532 O O . THR A 1 71 ? -17.070 -2.141 25.671 1.00 88.44 71 THR A O 1
ATOM 535 N N . PRO A 1 72 ? -16.690 -2.024 23.447 1.00 87.81 72 PRO A N 1
ATOM 536 C CA . PRO A 1 72 ? -16.432 -3.454 23.298 1.00 87.81 72 PRO A CA 1
ATOM 537 C C . PRO A 1 72 ? -15.115 -3.854 23.984 1.00 87.81 72 PRO A C 1
ATOM 539 O O . PRO A 1 72 ? -14.245 -3.017 24.224 1.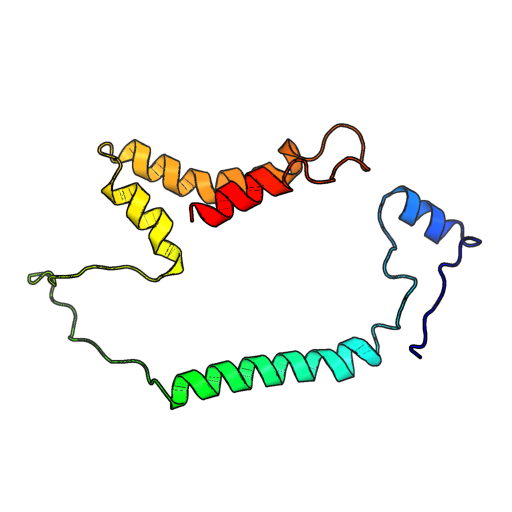00 87.81 72 PRO A O 1
ATOM 542 N N . LEU A 1 73 ? -14.975 -5.145 24.303 1.00 88.44 73 LEU A N 1
ATOM 543 C CA . LEU A 1 73 ? -13.809 -5.693 25.014 1.00 88.44 73 LEU A CA 1
ATOM 544 C C . LEU A 1 73 ? -12.514 -5.608 24.191 1.00 88.44 73 LEU A C 1
ATOM 546 O O . LEU A 1 73 ? -11.447 -5.358 24.747 1.00 88.44 73 LEU A O 1
ATOM 550 N N . GLU A 1 74 ? -12.611 -5.791 22.874 1.00 86.88 74 GLU A N 1
ATOM 551 C CA . GLU A 1 74 ? -11.482 -5.735 21.946 1.00 86.88 74 GLU A CA 1
ATOM 552 C C . GLU A 1 74 ? -11.700 -4.600 20.938 1.00 86.88 74 GLU A C 1
ATOM 554 O O . GLU A 1 74 ? -12.663 -4.608 20.173 1.00 86.88 74 GLU A O 1
ATOM 559 N N . ILE A 1 75 ? -10.810 -3.601 20.951 1.00 90.12 75 ILE A N 1
ATOM 560 C CA . ILE A 1 75 ? -10.828 -2.453 20.033 1.00 90.12 75 ILE A CA 1
ATOM 561 C C . ILE A 1 75 ? -9.533 -2.493 19.226 1.00 90.12 75 ILE A C 1
ATOM 563 O O . ILE A 1 75 ? -8.459 -2.170 19.739 1.00 90.12 75 ILE A O 1
ATOM 567 N N . LEU A 1 76 ? -9.641 -2.906 17.966 1.00 90.31 76 LEU A N 1
ATOM 568 C CA . LEU A 1 76 ? -8.531 -3.012 17.026 1.00 90.31 76 LEU A CA 1
ATOM 569 C C . LEU A 1 76 ? -8.856 -2.192 15.771 1.00 90.31 76 LEU A C 1
ATOM 571 O O . LEU A 1 76 ? -9.997 -2.223 15.309 1.00 90.31 76 LEU A O 1
ATOM 575 N N . PRO A 1 77 ? -7.888 -1.437 15.226 1.00 93.31 77 PRO A N 1
ATOM 576 C CA . PRO A 1 77 ? -8.059 -0.781 13.937 1.00 93.31 77 PRO A CA 1
ATOM 577 C C . PRO A 1 77 ? -7.862 -1.790 12.794 1.00 93.31 77 PRO A C 1
ATOM 579 O O . PRO A 1 77 ? -7.734 -2.990 13.011 1.00 93.31 77 PRO A O 1
ATOM 582 N N . GLU A 1 78 ? -7.801 -1.308 11.558 1.00 93.38 78 GLU A N 1
ATOM 583 C CA . GLU A 1 78 ? -7.434 -2.150 10.419 1.00 93.38 78 GLU A CA 1
ATOM 584 C C . GLU A 1 78 ? -5.952 -2.568 10.473 1.00 93.38 78 GLU A C 1
ATOM 586 O O . GLU A 1 78 ? -5.108 -1.892 11.068 1.00 93.38 78 GLU A O 1
ATOM 591 N N . TRP A 1 79 ? -5.629 -3.693 9.830 1.00 93.19 79 TRP A N 1
ATOM 592 C CA . TRP A 1 79 ? -4.338 -4.381 9.957 1.00 93.19 79 TRP A CA 1
ATOM 593 C C . TRP A 1 79 ? -3.126 -3.512 9.591 1.00 93.19 79 TRP A C 1
ATOM 595 O O . TRP A 1 79 ? -2.093 -3.582 10.253 1.00 93.19 79 TRP A O 1
ATOM 605 N N . TYR A 1 80 ? -3.248 -2.637 8.593 1.00 91.62 80 TYR A N 1
ATOM 606 C CA . TYR A 1 80 ? -2.165 -1.735 8.182 1.00 91.62 80 TYR A CA 1
ATOM 607 C C . TYR A 1 80 ? -1.921 -0.586 9.177 1.00 91.62 80 TYR A C 1
ATOM 609 O O . TYR A 1 80 ? -0.881 0.067 9.120 1.00 91.62 80 TYR A O 1
ATOM 617 N N . PHE A 1 81 ? -2.834 -0.355 10.127 1.00 93.25 81 PHE A N 1
ATOM 618 C CA . PHE A 1 81 ? -2.648 0.589 11.231 1.00 93.25 81 PHE A CA 1
ATOM 619 C C . PHE A 1 81 ? -2.079 -0.052 12.502 1.00 93.25 81 PHE A C 1
ATOM 621 O O . PHE A 1 81 ? -1.750 0.680 13.438 1.00 93.25 81 PHE A O 1
ATOM 628 N N . TYR A 1 82 ? -1.913 -1.377 12.566 1.00 92.31 82 TYR A N 1
ATOM 629 C CA . TYR A 1 82 ? -1.375 -2.053 13.754 1.00 92.31 82 TYR A CA 1
ATOM 630 C C . TYR A 1 82 ? -0.029 -1.501 14.242 1.00 92.31 82 TYR A C 1
ATOM 632 O O . TYR A 1 82 ? 0.091 -1.273 15.451 1.00 92.31 82 TYR A O 1
ATOM 640 N N . PRO A 1 83 ? 0.954 -1.190 13.374 1.00 90.88 83 PRO A N 1
ATOM 641 C CA . PRO A 1 83 ? 2.226 -0.650 13.848 1.00 90.88 83 PRO A CA 1
ATOM 642 C C . PRO A 1 83 ? 2.074 0.727 14.504 1.00 90.88 83 PRO A C 1
ATOM 644 O O . PRO A 1 83 ? 2.655 1.002 15.553 1.00 90.88 83 PRO A O 1
ATOM 647 N N . VAL A 1 84 ? 1.228 1.587 13.933 1.00 91.69 84 VAL A N 1
ATOM 648 C CA . VAL A 1 84 ? 0.946 2.924 14.474 1.00 91.69 84 VAL A CA 1
ATOM 649 C C . VAL A 1 84 ? 0.153 2.830 15.778 1.00 91.69 84 VAL A C 1
ATOM 651 O O . VAL A 1 84 ? 0.469 3.513 16.753 1.00 91.69 84 VAL A O 1
ATOM 654 N N . PHE A 1 85 ? -0.841 1.944 15.836 1.00 92.31 85 PHE A N 1
ATOM 655 C CA . PHE A 1 85 ? -1.627 1.685 17.040 1.00 92.31 85 PHE A CA 1
ATOM 656 C C . PHE A 1 85 ? -0.760 1.163 18.194 1.00 92.31 85 PHE A C 1
ATOM 658 O O . PHE A 1 85 ? -0.913 1.604 19.335 1.00 92.31 85 PHE A O 1
ATOM 665 N N . GLN A 1 86 ? 0.212 0.292 17.898 1.00 91.31 86 GLN A N 1
ATOM 666 C CA . GLN A 1 86 ? 1.195 -0.185 18.869 1.00 91.31 86 GLN A CA 1
ATOM 667 C C . GLN A 1 86 ? 2.028 0.965 19.448 1.00 91.31 86 GLN A C 1
ATOM 669 O O . GLN A 1 86 ? 2.223 1.028 20.664 1.00 91.31 86 GLN A O 1
ATOM 674 N N . ILE A 1 87 ? 2.493 1.895 18.610 1.00 91.50 87 ILE A N 1
ATOM 675 C CA . ILE A 1 87 ? 3.249 3.075 19.057 1.00 91.50 87 ILE A CA 1
ATOM 676 C C . ILE A 1 87 ? 2.382 3.943 19.978 1.00 91.50 87 ILE A C 1
ATOM 678 O O . ILE A 1 87 ? 2.820 4.330 21.061 1.00 91.50 87 ILE A O 1
ATOM 682 N N . LEU A 1 88 ? 1.125 4.189 19.601 1.00 90.94 88 LEU A N 1
ATOM 683 C CA . LEU A 1 88 ? 0.207 5.033 20.370 1.00 90.94 88 LEU A CA 1
ATOM 684 C C . LEU A 1 88 ? -0.137 4.469 21.758 1.00 90.94 88 LEU A C 1
ATOM 686 O O . LEU A 1 88 ? -0.345 5.253 22.681 1.00 90.94 88 LEU A O 1
ATOM 690 N N . ARG A 1 89 ? -0.183 3.139 21.930 1.00 88.94 89 ARG A N 1
ATOM 691 C CA . ARG A 1 89 ? -0.474 2.507 23.234 1.00 88.94 89 ARG A CA 1
ATOM 692 C C . ARG A 1 89 ? 0.753 2.255 24.111 1.00 88.94 89 ARG A C 1
ATOM 694 O O . ARG A 1 89 ? 0.604 2.089 25.317 1.00 88.94 89 ARG A O 1
ATOM 701 N N . THR A 1 90 ? 1.948 2.182 23.525 1.00 92.38 90 THR A N 1
ATOM 702 C CA . THR A 1 90 ? 3.189 1.907 24.273 1.00 92.38 90 THR A CA 1
ATOM 703 C C . THR A 1 90 ? 3.893 3.173 24.754 1.00 92.38 90 THR A C 1
ATOM 705 O O . THR A 1 90 ? 4.571 3.138 25.780 1.00 92.38 90 THR A O 1
ATOM 708 N N . VAL A 1 91 ? 3.732 4.299 24.053 1.00 93.50 91 VAL A N 1
ATOM 709 C CA . VAL A 1 91 ? 4.376 5.565 24.421 1.00 93.50 91 VAL A CA 1
ATOM 710 C C . VAL A 1 91 ? 3.539 6.297 25.482 1.00 93.50 91 VAL A C 1
ATOM 712 O O . VAL A 1 91 ? 2.399 6.668 25.209 1.00 93.50 91 VAL A O 1
ATOM 715 N N . PRO A 1 92 ? 4.084 6.584 26.681 1.00 90.75 92 PRO A N 1
ATOM 716 C CA . PRO A 1 92 ? 3.312 7.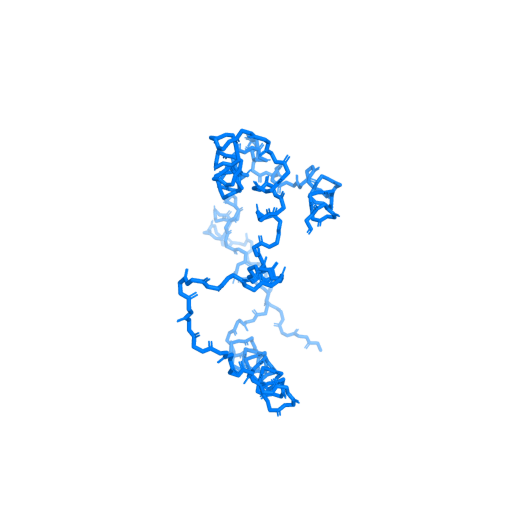193 27.769 1.00 90.75 92 PRO A CA 1
ATOM 717 C C . PRO A 1 92 ? 2.960 8.670 27.51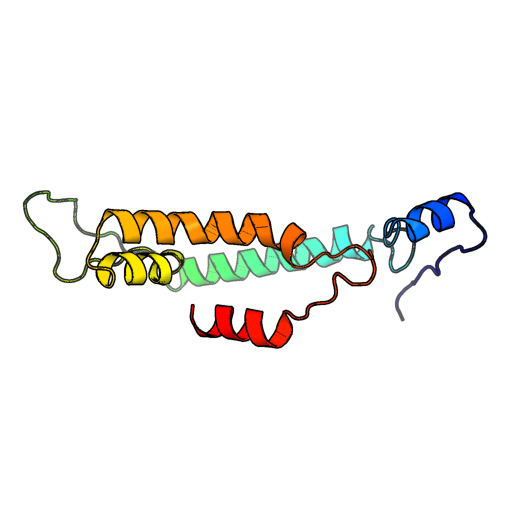7 1.00 90.75 92 PRO A C 1
ATOM 719 O O . PRO A 1 92 ? 1.979 9.181 28.055 1.00 90.75 92 PRO A O 1
ATOM 722 N N . ASN A 1 93 ? 3.755 9.379 26.707 1.00 94.62 93 ASN A N 1
ATOM 723 C CA . ASN A 1 93 ? 3.513 10.780 26.366 1.00 94.62 93 ASN A CA 1
ATOM 724 C C . ASN A 1 93 ? 2.686 10.897 25.076 1.00 94.62 93 ASN A C 1
ATOM 726 O O . ASN A 1 93 ? 3.154 10.546 23.992 1.00 94.62 93 ASN A O 1
ATOM 730 N N . LYS A 1 94 ? 1.490 11.488 25.191 1.00 90.00 94 LYS A N 1
ATOM 731 C CA . LYS A 1 94 ? 0.554 11.681 24.073 1.00 90.00 94 LYS A CA 1
ATOM 732 C C . LYS A 1 94 ? 1.149 12.494 22.921 1.00 90.00 94 LYS A C 1
ATOM 734 O O . LYS A 1 94 ? 0.944 12.139 21.766 1.00 90.00 94 LYS A O 1
ATOM 739 N N . LEU A 1 95 ? 1.900 13.559 23.216 1.00 94.31 95 LEU A N 1
ATOM 740 C CA . LEU A 1 95 ? 2.501 14.401 22.179 1.00 94.31 95 LEU A CA 1
ATOM 741 C C . LEU A 1 95 ? 3.592 13.638 21.420 1.00 94.31 95 LEU A C 1
ATOM 743 O O . LEU A 1 95 ? 3.640 13.687 20.195 1.00 94.31 95 LEU A O 1
ATOM 747 N N . LEU A 1 96 ? 4.426 12.886 22.144 1.00 92.56 96 LEU A N 1
ATOM 748 C CA . LEU A 1 96 ? 5.486 12.080 21.539 1.00 92.56 96 LEU A CA 1
ATOM 749 C C . LEU A 1 96 ? 4.912 10.968 20.650 1.00 92.56 96 LEU A C 1
ATOM 751 O O . LEU A 1 96 ? 5.419 10.756 19.553 1.00 92.56 96 LEU A O 1
ATOM 755 N N . GLY A 1 97 ? 3.833 10.305 21.079 1.00 91.56 97 GLY A N 1
ATOM 756 C CA . GLY A 1 97 ? 3.148 9.295 20.267 1.00 91.56 97 GLY A CA 1
ATOM 757 C C . GLY A 1 97 ? 2.639 9.855 18.934 1.00 91.56 97 GLY A C 1
ATOM 758 O O . GLY A 1 97 ? 2.851 9.246 17.887 1.00 91.56 97 GLY A O 1
ATOM 759 N N . VAL A 1 98 ? 2.046 11.054 18.951 1.00 93.38 98 VAL A N 1
ATOM 760 C CA . VAL A 1 98 ? 1.572 11.735 17.731 1.00 93.38 98 VAL A CA 1
ATOM 761 C C . VAL A 1 98 ? 2.735 12.140 16.821 1.00 93.38 98 VAL A C 1
ATOM 763 O O . VAL A 1 98 ? 2.652 11.953 15.607 1.00 93.38 98 VAL A O 1
ATOM 766 N N . VAL A 1 99 ? 3.836 12.644 17.385 1.00 95.06 99 VAL A N 1
ATOM 767 C CA . VAL A 1 99 ? 5.038 13.002 16.610 1.00 95.06 99 VAL A CA 1
ATOM 768 C C . VAL A 1 99 ? 5.649 11.771 15.938 1.00 95.06 99 VAL A C 1
ATOM 770 O O . VAL A 1 99 ? 5.993 11.837 14.762 1.00 95.06 99 VAL A O 1
ATOM 773 N N . LEU A 1 100 ? 5.743 10.638 16.638 1.00 92.81 100 LEU A N 1
ATOM 774 C CA . LEU A 1 100 ? 6.266 9.390 16.070 1.00 92.81 100 LEU A CA 1
ATOM 775 C C . LEU A 1 100 ? 5.368 8.839 14.957 1.00 92.81 100 LEU A C 1
ATOM 777 O O . LEU A 1 100 ? 5.878 8.404 13.929 1.00 92.81 100 LEU A O 1
ATOM 781 N N . MET A 1 101 ? 4.044 8.917 15.121 1.00 91.62 101 MET A N 1
ATOM 782 C CA . MET A 1 101 ? 3.089 8.551 14.072 1.00 91.62 101 MET A CA 1
ATOM 783 C C . MET A 1 101 ? 3.280 9.402 12.809 1.00 91.62 101 MET A C 1
ATOM 785 O O . MET A 1 101 ? 3.378 8.858 11.712 1.00 91.62 101 MET A O 1
ATOM 789 N N . ALA A 1 102 ? 3.373 10.728 12.955 1.00 93.44 102 ALA A N 1
ATOM 790 C CA . ALA A 1 102 ? 3.633 11.632 11.832 1.00 93.44 102 ALA A CA 1
ATOM 791 C C . ALA A 1 102 ? 5.042 11.444 11.235 1.00 93.44 102 ALA A C 1
ATOM 793 O O . ALA A 1 102 ? 5.259 11.692 10.049 1.00 93.44 102 ALA A O 1
ATOM 794 N N . GLY A 1 103 ? 5.988 10.968 12.047 1.00 91.94 103 GLY A N 1
ATOM 795 C CA . GLY A 1 103 ? 7.356 10.669 11.648 1.00 91.94 103 GLY A CA 1
ATOM 796 C C . GLY A 1 103 ? 7.472 9.549 10.614 1.00 91.94 103 GLY A C 1
ATOM 797 O O . GLY A 1 103 ? 8.410 9.582 9.826 1.00 91.94 103 GLY A O 1
ATOM 798 N N . VAL A 1 104 ? 6.527 8.601 10.554 1.00 90.44 104 VAL A N 1
ATOM 799 C CA . VAL A 1 104 ? 6.561 7.489 9.583 1.00 90.44 104 VAL A CA 1
ATOM 800 C C . VAL A 1 104 ? 6.483 7.989 8.127 1.00 90.44 104 VAL A C 1
ATOM 802 O O . VAL A 1 104 ? 7.444 7.779 7.385 1.00 90.44 104 VAL A O 1
ATOM 805 N N . PRO A 1 105 ? 5.416 8.689 7.685 1.00 90.94 105 PRO A N 1
ATOM 806 C CA . PRO A 1 105 ? 5.356 9.217 6.321 1.00 90.94 105 PRO A CA 1
ATOM 807 C C . PRO A 1 105 ? 6.372 10.340 6.078 1.00 90.94 105 PRO A C 1
ATOM 809 O O . PRO A 1 105 ? 6.917 10.436 4.980 1.00 90.94 105 PRO A O 1
ATOM 812 N N . ALA A 1 106 ? 6.664 11.170 7.088 1.00 91.81 106 ALA A N 1
ATOM 813 C CA . ALA A 1 106 ? 7.669 12.221 6.960 1.00 91.81 106 ALA A CA 1
ATOM 814 C C . ALA A 1 106 ? 9.066 11.634 6.702 1.00 91.81 106 ALA A C 1
ATOM 816 O O . ALA A 1 106 ? 9.756 12.081 5.795 1.00 91.81 106 ALA A O 1
ATOM 817 N N . GLY A 1 107 ? 9.462 10.596 7.442 1.00 88.50 107 GLY A N 1
ATOM 818 C CA . GLY A 1 107 ? 10.729 9.895 7.246 1.00 88.50 107 GLY A CA 1
ATOM 819 C C . GLY A 1 107 ? 10.832 9.260 5.862 1.00 88.50 107 GLY A C 1
ATOM 820 O O . GLY A 1 107 ? 11.835 9.463 5.183 1.00 88.50 107 GLY A O 1
ATOM 821 N N . LEU A 1 108 ? 9.772 8.579 5.407 1.00 86.69 108 LEU A N 1
ATOM 822 C CA . LEU A 1 108 ? 9.706 7.988 4.063 1.00 86.69 108 LEU A CA 1
ATOM 823 C C . LEU A 1 108 ? 9.872 9.032 2.947 1.00 86.69 108 LEU A C 1
ATOM 825 O O . LEU A 1 108 ? 10.520 8.755 1.942 1.00 86.69 108 LEU A O 1
ATOM 829 N N . LEU A 1 109 ? 9.348 10.246 3.135 1.00 89.31 109 LEU A N 1
ATOM 830 C CA . LEU A 1 109 ? 9.522 11.344 2.181 1.00 89.31 109 LEU A CA 1
ATOM 831 C C . LEU A 1 109 ? 10.989 11.786 2.061 1.00 89.31 109 LEU A C 1
ATOM 833 O O . LEU A 1 109 ? 11.424 12.171 0.976 1.00 89.31 109 LEU A O 1
ATOM 837 N N . PHE A 1 110 ? 11.759 11.718 3.151 1.00 87.44 110 PHE A N 1
ATOM 838 C CA . PHE A 1 110 ? 13.166 12.124 3.163 1.00 87.44 110 PHE A CA 1
ATOM 839 C C . PHE A 1 110 ? 14.144 11.037 2.688 1.00 87.44 110 PHE A C 1
ATOM 841 O O . PHE A 1 110 ? 15.297 11.365 2.413 1.00 87.44 110 PHE A O 1
ATOM 848 N N . VAL A 1 111 ? 13.703 9.783 2.514 1.00 84.50 111 VAL A N 1
ATOM 849 C CA . VAL A 1 111 ? 14.533 8.655 2.032 1.00 84.50 111 VAL A CA 1
ATOM 850 C C . VAL A 1 111 ? 15.377 8.994 0.793 1.00 84.50 111 VAL A C 1
ATOM 852 O O . VAL A 1 111 ? 16.599 8.863 0.880 1.00 84.50 111 VAL A O 1
ATOM 855 N N . PRO A 1 112 ? 14.817 9.503 -0.328 1.00 80.62 112 PRO A N 1
ATOM 856 C CA . PRO A 1 112 ? 15.618 9.783 -1.523 1.00 80.62 112 PRO A CA 1
ATOM 857 C C . PRO A 1 112 ? 16.687 10.866 -1.314 1.00 80.62 112 PRO A C 1
ATOM 859 O O . PRO A 1 112 ? 17.640 10.924 -2.081 1.00 80.62 112 PRO A O 1
ATOM 862 N N . PHE A 1 113 ? 16.559 11.722 -0.296 1.00 83.62 113 PHE A N 1
ATOM 863 C CA . PHE A 1 113 ? 17.548 12.760 0.017 1.00 83.62 113 PHE A CA 1
ATOM 864 C C . PHE A 1 113 ? 18.630 12.279 0.990 1.00 83.62 113 PHE A C 1
ATOM 866 O O . PHE A 1 113 ? 19.705 12.869 1.045 1.00 83.62 113 PHE A O 1
ATOM 873 N N . ILE A 1 114 ? 18.340 11.235 1.771 1.00 81.00 114 ILE A N 1
ATOM 874 C CA . ILE A 1 114 ? 19.274 10.637 2.733 1.00 81.00 114 ILE A CA 1
ATOM 875 C C . ILE A 1 114 ? 20.154 9.594 2.038 1.00 81.00 114 ILE A C 1
ATOM 877 O O . ILE A 1 114 ? 21.353 9.531 2.301 1.00 81.00 114 ILE A O 1
ATOM 881 N N . GLU A 1 115 ? 19.568 8.786 1.152 1.00 75.88 115 GLU A N 1
ATOM 882 C CA . GLU A 1 115 ? 20.265 7.682 0.481 1.00 75.88 115 GLU A CA 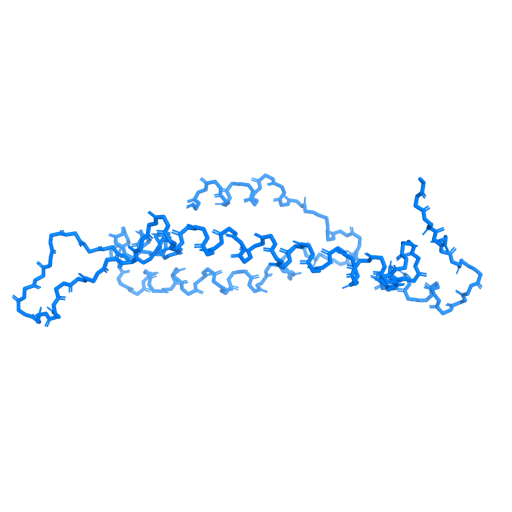1
ATOM 883 C C . GLU A 1 115 ? 21.010 8.115 -0.788 1.00 75.88 115 GLU A C 1
ATOM 885 O O . GLU A 1 115 ? 21.954 7.450 -1.204 1.00 75.88 115 GLU A O 1
ATOM 890 N N . CYS A 1 116 ? 20.634 9.244 -1.394 1.00 63.19 116 CYS A N 1
ATOM 891 C CA . CYS A 1 116 ? 21.262 9.734 -2.617 1.00 63.19 116 CYS A CA 1
ATOM 892 C C . CYS A 1 116 ? 22.326 10.797 -2.283 1.00 63.19 116 CYS A C 1
ATOM 894 O O . CYS A 1 116 ? 22.012 11.960 -2.027 1.00 63.19 116 CYS A O 1
ATOM 896 N N . GLY A 1 117 ? 23.599 10.385 -2.250 1.00 53.78 117 GLY A N 1
ATOM 897 C CA . GLY A 1 117 ? 24.757 11.281 -2.140 1.00 53.78 117 GLY A CA 1
ATOM 898 C C . GLY A 1 117 ? 25.093 12.033 -3.443 1.00 53.78 117 GLY A C 1
ATOM 899 O O . GLY A 1 117 ? 24.330 12.042 -4.403 1.00 53.78 117 GLY A O 1
ATOM 900 N N . TRP A 1 118 ? 26.279 12.658 -3.492 1.00 43.50 118 TRP A N 1
ATOM 901 C CA . TRP A 1 118 ? 26.764 13.516 -4.595 1.00 43.50 118 TRP A CA 1
ATOM 902 C C . TRP A 1 118 ? 26.988 12.809 -5.953 1.00 43.50 118 TRP A C 1
ATOM 904 O O . TRP A 1 118 ? 27.305 13.483 -6.935 1.00 43.50 118 TRP A O 1
ATOM 914 N N . LEU A 1 119 ? 26.842 11.481 -6.040 1.00 42.28 119 LEU A N 1
ATOM 915 C CA . LEU A 1 119 ? 27.044 10.696 -7.261 1.00 42.28 119 LEU A CA 1
ATOM 916 C C . LEU A 1 119 ? 25.761 9.930 -7.640 1.00 42.28 119 LEU A C 1
ATOM 918 O O . LEU A 1 119 ? 25.264 9.136 -6.845 1.00 42.28 119 LEU A O 1
ATOM 922 N N . PRO A 1 120 ? 25.237 10.102 -8.869 1.00 51.69 120 PRO A N 1
ATOM 923 C CA . PRO A 1 120 ? 23.990 9.471 -9.318 1.00 51.69 120 PRO A CA 1
ATOM 924 C C . PRO A 1 120 ? 24.054 7.937 -9.457 1.00 51.69 120 PRO A C 1
ATOM 926 O O . PRO A 1 120 ? 23.017 7.305 -9.634 1.00 51.69 120 PRO A O 1
ATOM 929 N N . SER A 1 121 ? 25.245 7.331 -9.379 1.00 49.81 121 SER A N 1
ATOM 930 C CA . SER A 1 121 ? 25.459 5.874 -9.343 1.00 49.81 121 SER A CA 1
ATOM 931 C C . SER A 1 121 ? 25.294 5.257 -7.954 1.00 49.81 121 SER A C 1
ATOM 933 O O . SER A 1 121 ? 25.148 4.041 -7.850 1.00 49.81 121 SER A O 1
ATOM 935 N N . ASP A 1 122 ? 25.316 6.082 -6.907 1.00 46.84 122 ASP A N 1
ATOM 936 C CA . ASP A 1 122 ? 25.393 5.631 -5.515 1.00 46.84 122 ASP A CA 1
ATOM 937 C C . ASP A 1 122 ? 24.013 5.595 -4.847 1.00 46.84 122 ASP A C 1
ATOM 939 O O . ASP A 1 122 ? 23.905 5.313 -3.659 1.00 46.84 122 ASP A O 1
ATOM 943 N N . CYS A 1 123 ? 22.940 5.778 -5.628 1.00 52.25 123 CYS A N 1
ATOM 944 C CA . CYS A 1 123 ? 21.579 5.375 -5.261 1.00 52.25 123 CYS A CA 1
ATOM 945 C C . CYS A 1 123 ? 21.460 3.832 -5.299 1.00 52.25 123 CYS A C 1
ATOM 947 O O . CYS A 1 123 ? 20.559 3.255 -5.905 1.00 52.25 123 CYS A O 1
ATOM 949 N N . PHE A 1 124 ? 22.459 3.152 -4.741 1.00 42.16 124 PHE A N 1
ATOM 950 C CA . PHE A 1 124 ? 22.508 1.721 -4.520 1.00 42.16 124 PHE A CA 1
ATOM 951 C C . PHE A 1 124 ? 22.387 1.521 -3.011 1.00 42.16 124 PHE A C 1
ATOM 953 O O . PHE A 1 124 ? 23.072 2.209 -2.248 1.00 42.16 124 PHE A O 1
ATOM 960 N N . PRO A 1 125 ? 21.501 0.634 -2.541 1.00 49.78 125 PRO A N 1
ATOM 961 C CA . PRO A 1 125 ? 21.115 0.650 -1.152 1.00 49.78 125 PRO A CA 1
ATOM 962 C C . PRO A 1 125 ? 22.294 0.161 -0.304 1.00 49.78 125 PRO A C 1
ATOM 964 O O . PRO A 1 125 ? 22.601 -1.025 -0.263 1.00 49.78 125 PRO A O 1
ATOM 967 N N . LEU A 1 126 ? 22.835 1.043 0.541 1.00 45.00 126 LEU A N 1
ATOM 968 C CA . LEU A 1 126 ? 23.278 0.612 1.878 1.00 45.00 126 LEU A CA 1
ATOM 969 C C . LEU A 1 126 ? 22.099 0.006 2.689 1.00 45.00 126 LEU A C 1
ATOM 971 O O . LEU A 1 126 ? 22.284 -0.485 3.800 1.00 45.00 126 LEU A O 1
ATOM 975 N N . GLY A 1 127 ? 20.890 0.055 2.119 1.00 49.91 127 GLY A N 1
ATOM 976 C CA . GLY A 1 127 ? 19.591 -0.277 2.671 1.00 49.91 127 GLY A CA 1
ATOM 977 C C . GLY A 1 127 ? 19.133 -1.731 2.632 1.00 49.91 127 GLY A C 1
ATOM 978 O O . GLY A 1 127 ? 18.040 -1.963 3.120 1.00 49.91 127 GLY A O 1
ATOM 979 N N . GLU A 1 128 ? 19.872 -2.728 2.132 1.00 51.28 128 GLU A N 1
ATOM 980 C CA . GLU A 1 128 ? 19.367 -4.110 2.259 1.00 51.28 128 GLU A CA 1
ATOM 981 C C . GLU A 1 128 ? 19.202 -4.510 3.744 1.00 51.28 128 GLU A C 1
ATOM 983 O O . GLU A 1 128 ? 18.067 -4.683 4.189 1.00 51.28 128 GLU A O 1
ATOM 988 N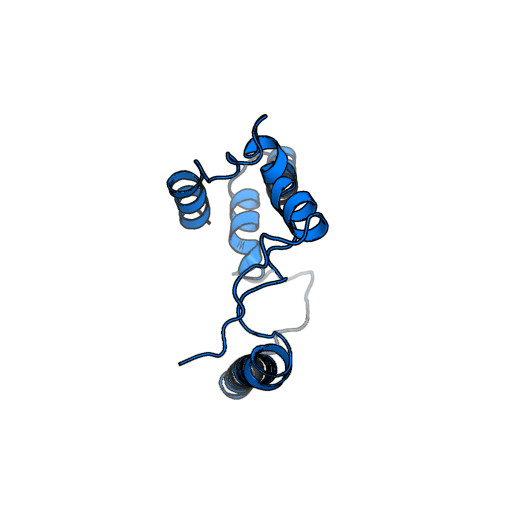 N . PRO A 1 129 ? 20.248 -4.562 4.591 1.00 54.16 129 PRO A N 1
ATOM 989 C CA . PRO A 1 129 ? 20.082 -5.013 5.974 1.00 54.16 129 PRO A CA 1
ATOM 990 C C . PRO A 1 129 ? 19.237 -4.068 6.844 1.00 54.16 129 PRO A C 1
ATOM 992 O O . PRO A 1 129 ? 18.513 -4.547 7.714 1.00 54.16 129 PRO A O 1
ATOM 995 N N . SER A 1 130 ? 19.282 -2.748 6.632 1.00 53.72 130 SER A N 1
ATOM 996 C CA . SER A 1 130 ? 18.501 -1.786 7.426 1.00 53.72 130 SER A CA 1
ATOM 997 C C . SER A 1 130 ? 17.035 -1.687 6.992 1.00 53.72 130 SER A C 1
ATOM 999 O O . SER A 1 130 ? 16.175 -1.579 7.867 1.00 53.72 130 SER A O 1
ATOM 1001 N N . ALA A 1 131 ? 16.714 -1.802 5.696 1.00 54.78 131 ALA A N 1
ATOM 1002 C CA . ALA A 1 131 ? 15.325 -1.885 5.241 1.00 54.78 131 ALA A CA 1
ATOM 1003 C C . ALA A 1 131 ? 14.702 -3.237 5.603 1.00 54.78 131 ALA A C 1
ATOM 1005 O O . ALA A 1 131 ? 13.561 -3.255 6.055 1.00 54.78 131 ALA A O 1
ATOM 1006 N N . TYR A 1 132 ? 15.442 -4.354 5.520 1.00 54.91 132 TYR A N 1
ATOM 1007 C CA . TYR A 1 132 ? 14.966 -5.637 6.057 1.00 54.91 132 TYR A CA 1
ATOM 1008 C C . TYR A 1 132 ? 14.739 -5.560 7.566 1.00 54.91 132 TYR A C 1
ATOM 1010 O O . TYR A 1 132 ? 13.741 -6.078 8.053 1.00 54.91 132 TYR A O 1
ATOM 1018 N N . TYR A 1 133 ? 15.613 -4.882 8.315 1.00 56.56 133 TYR A N 1
ATOM 1019 C CA . TYR A 1 133 ? 15.425 -4.695 9.753 1.00 56.56 133 TYR A CA 1
ATOM 1020 C C . TYR A 1 133 ? 14.194 -3.837 10.070 1.00 56.56 133 TYR A C 1
ATOM 1022 O O . TYR A 1 133 ? 13.448 -4.175 10.986 1.00 56.56 133 TYR A O 1
ATOM 1030 N N . PHE A 1 134 ? 13.949 -2.779 9.291 1.00 59.12 134 PHE A N 1
ATOM 1031 C CA . PHE A 1 134 ? 12.728 -1.979 9.363 1.00 59.12 134 PHE A CA 1
ATOM 1032 C C . PHE A 1 134 ? 11.512 -2.868 9.077 1.00 59.12 134 PHE A C 1
ATOM 1034 O O . PHE A 1 134 ? 10.720 -3.084 9.983 1.00 59.12 134 PHE A O 1
ATOM 1041 N N . ILE A 1 135 ? 11.433 -3.499 7.901 1.00 60.59 135 ILE A N 1
ATOM 1042 C CA . ILE A 1 135 ? 10.327 -4.385 7.492 1.00 60.59 135 ILE A CA 1
ATOM 1043 C C . ILE A 1 135 ? 10.100 -5.529 8.491 1.00 60.59 135 ILE A C 1
ATOM 1045 O O . ILE A 1 135 ? 8.960 -5.855 8.768 1.00 60.59 135 ILE A O 1
ATOM 1049 N N . SER A 1 136 ? 11.152 -6.111 9.074 1.00 60.22 136 SER A N 1
ATOM 1050 C CA . SER A 1 136 ? 11.036 -7.195 10.066 1.00 60.22 136 SER A CA 1
ATOM 1051 C C . SER A 1 136 ? 10.513 -6.750 11.437 1.00 60.22 136 SER A C 1
ATOM 1053 O O . SER A 1 136 ? 10.167 -7.591 12.266 1.00 60.22 136 SER A O 1
ATOM 1055 N N . LYS A 1 137 ? 10.535 -5.441 11.712 1.00 60.09 137 LYS A N 1
ATOM 1056 C CA . LYS A 1 137 ? 10.040 -4.836 12.954 1.00 60.09 137 LYS A CA 1
ATOM 1057 C C . LYS A 1 137 ? 8.658 -4.194 12.807 1.00 60.09 137 LYS A C 1
ATOM 1059 O O . LYS A 1 137 ? 8.108 -3.789 13.834 1.00 60.09 137 LYS A O 1
ATOM 1064 N N . PHE A 1 138 ? 8.143 -4.091 11.581 1.00 51.69 138 PHE A N 1
ATOM 1065 C CA . PHE A 1 138 ? 6.738 -3.806 11.279 1.00 51.69 138 PHE A CA 1
ATOM 1066 C C . PHE A 1 138 ? 5.964 -5.117 11.144 1.00 51.69 138 PHE A C 1
ATOM 1068 O O . PHE A 1 138 ? 4.775 -5.105 11.532 1.00 51.69 138 PHE A O 1
#

Foldseek 3Di:
DADWFDDDPVDPVCVVQVVVVHNPQVTTHDCPPVCVVPVPVVVVVVVVVVVVVCCVVPPDDDDDPDDPVDDDPDDDDDPVCVVLVVLCVPDPDNVVSVVVSVCPVVVVVCVCVVQDPPDPVRVPDPCPVVVVVVVVSD